Protein AF-A0A0B0HCT7-F1 (afdb_monomer)

Structure (mmCIF, N/CA/C/O backbone):
data_AF-A0A0B0HCT7-F1
#
_entry.id   AF-A0A0B0HCT7-F1
#
loop_
_atom_site.group_PDB
_atom_site.id
_atom_site.type_symbol
_atom_site.label_atom_id
_atom_site.label_alt_id
_atom_site.label_comp_id
_atom_site.label_asym_id
_atom_site.label_entity_id
_atom_site.label_seq_id
_atom_site.pdbx_PDB_ins_code
_atom_site.Cartn_x
_atom_site.Cartn_y
_atom_site.Cartn_z
_atom_site.occupancy
_atom_site.B_iso_or_equiv
_atom_site.auth_seq_id
_atom_site.auth_comp_id
_atom_site.auth_asym_id
_atom_site.auth_atom_id
_atom_site.pdbx_PDB_model_num
ATOM 1 N N . MET A 1 1 ? -8.785 14.290 -6.025 1.00 65.31 1 MET A N 1
ATOM 2 C CA . MET A 1 1 ? -10.217 14.490 -6.337 1.00 65.31 1 MET A CA 1
ATOM 3 C C . MET A 1 1 ? -11.137 14.042 -5.192 1.00 65.31 1 MET A C 1
ATOM 5 O O . MET A 1 1 ? -12.042 14.794 -4.884 1.00 65.31 1 MET A O 1
ATOM 9 N N . PHE A 1 2 ? -10.886 12.915 -4.502 1.00 86.19 2 PHE A N 1
ATOM 10 C CA . PHE A 1 2 ? -11.786 12.359 -3.462 1.00 86.19 2 PHE A CA 1
ATOM 11 C C . PHE A 1 2 ? -11.159 12.268 -2.054 1.00 86.19 2 PHE A C 1
ATOM 13 O O . PHE A 1 2 ? -11.277 11.256 -1.373 1.00 86.19 2 PHE A O 1
ATOM 20 N N . ARG A 1 3 ? -10.413 13.291 -1.611 1.00 83.94 3 ARG A N 1
ATOM 21 C CA . ARG A 1 3 ? -9.720 13.235 -0.308 1.00 83.94 3 ARG A CA 1
ATOM 22 C C . ARG A 1 3 ? -10.740 13.114 0.834 1.00 83.94 3 ARG A C 1
ATOM 24 O O . ARG A 1 3 ? -11.609 13.968 0.954 1.00 83.94 3 ARG A O 1
ATOM 31 N N . GLY A 1 4 ? -10.581 12.095 1.682 1.00 80.56 4 GLY A N 1
ATOM 32 C CA . GLY A 1 4 ? -11.446 11.852 2.843 1.00 80.56 4 GLY A CA 1
ATOM 33 C C . GLY A 1 4 ? -12.795 11.202 2.517 1.00 80.56 4 GLY A C 1
ATOM 34 O O . GLY A 1 4 ? -13.620 11.061 3.415 1.00 80.56 4 GLY A O 1
ATOM 35 N N . ASP A 1 5 ? -13.012 10.801 1.266 1.00 86.94 5 ASP A N 1
ATOM 36 C CA . ASP A 1 5 ? -14.266 10.241 0.768 1.00 86.94 5 ASP A CA 1
ATOM 37 C C . ASP A 1 5 ? -14.077 8.752 0.417 1.00 86.94 5 ASP A C 1
ATOM 39 O O . ASP A 1 5 ? -13.047 8.415 -0.171 1.00 86.94 5 ASP A O 1
ATOM 43 N N . PRO A 1 6 ? -15.031 7.851 0.734 1.00 85.38 6 PRO A N 1
ATOM 44 C CA . PRO A 1 6 ? -14.931 6.425 0.401 1.00 85.38 6 PRO A CA 1
ATOM 45 C C . PRO A 1 6 ? -14.623 6.151 -1.078 1.00 85.38 6 PRO A C 1
ATOM 47 O O . PRO A 1 6 ? -13.932 5.179 -1.391 1.00 85.38 6 PRO A O 1
ATOM 50 N N . ARG A 1 7 ? -15.053 7.047 -1.979 1.00 87.19 7 ARG A N 1
ATOM 51 C CA . ARG A 1 7 ? -14.766 6.985 -3.420 1.00 87.19 7 ARG A CA 1
ATOM 52 C C . ARG A 1 7 ? -13.275 6.971 -3.746 1.00 87.19 7 ARG A C 1
ATOM 54 O O . ARG A 1 7 ? -12.904 6.538 -4.832 1.00 87.19 7 ARG A O 1
ATOM 61 N N . SER A 1 8 ? -12.390 7.384 -2.830 1.00 85.81 8 SER A N 1
ATOM 62 C CA . SER A 1 8 ? -10.944 7.253 -3.042 1.00 85.81 8 SER A CA 1
ATOM 63 C C . SER A 1 8 ? -10.462 5.803 -3.129 1.00 85.81 8 SER A C 1
ATOM 65 O O . SER A 1 8 ? -9.360 5.581 -3.621 1.00 85.81 8 SER A O 1
ATOM 67 N N . PHE A 1 9 ? -11.260 4.834 -2.666 1.00 86.75 9 PHE A N 1
ATOM 68 C CA . PHE A 1 9 ? -10.899 3.413 -2.639 1.00 86.75 9 PHE A CA 1
ATOM 69 C C . PHE A 1 9 ? -11.683 2.556 -3.648 1.00 86.75 9 PHE A C 1
ATOM 71 O O . PHE A 1 9 ? -11.333 1.399 -3.861 1.00 86.75 9 PHE A O 1
ATOM 78 N N . GLU A 1 10 ? -12.701 3.106 -4.320 1.00 89.25 10 GLU A N 1
ATOM 79 C CA . GLU A 1 10 ? -13.589 2.351 -5.227 1.00 89.25 10 GLU A CA 1
ATOM 80 C C . GLU A 1 10 ? -12.853 1.658 -6.379 1.00 89.25 10 GLU A C 1
ATOM 82 O O . GLU A 1 10 ? -13.244 0.575 -6.812 1.00 89.25 10 GLU A O 1
ATOM 87 N N . THR A 1 11 ? -11.772 2.259 -6.877 1.00 90.69 11 THR A N 1
ATOM 88 C CA . THR A 1 11 ? -10.996 1.710 -7.997 1.00 90.69 11 THR A CA 1
ATOM 89 C C . THR A 1 11 ? -9.742 0.951 -7.566 1.00 90.69 11 THR A C 1
ATOM 91 O O . THR A 1 11 ? -8.956 0.550 -8.425 1.00 90.69 11 THR A O 1
ATOM 94 N N . GLU A 1 12 ? -9.517 0.765 -6.262 1.00 92.06 12 GLU A N 1
ATOM 95 C CA . GLU A 1 12 ? -8.274 0.186 -5.737 1.00 92.06 12 GLU A CA 1
ATOM 96 C C . GLU A 1 12 ? -8.086 -1.267 -6.190 1.00 92.06 12 GLU A C 1
ATOM 98 O O . GLU A 1 12 ? -7.017 -1.624 -6.685 1.00 92.06 12 GLU A O 1
ATOM 103 N N . SER A 1 13 ? -9.144 -2.081 -6.136 1.00 93.31 13 SER A N 1
ATOM 104 C CA . SER A 1 13 ? -9.111 -3.481 -6.584 1.00 93.31 13 SER A CA 1
ATOM 105 C C . SER A 1 13 ? -8.679 -3.612 -8.048 1.00 93.31 13 SER A C 1
ATOM 107 O O . SER A 1 13 ? -7.794 -4.404 -8.375 1.00 93.31 13 SER A O 1
ATOM 109 N N . LYS A 1 14 ? -9.238 -2.771 -8.925 1.00 96.12 14 LYS A N 1
ATOM 110 C CA . LYS A 1 14 ? -8.886 -2.732 -10.348 1.00 96.12 14 LYS A CA 1
ATOM 111 C C . LYS A 1 14 ? -7.453 -2.245 -10.567 1.00 96.12 14 LYS A C 1
ATOM 113 O O . LYS A 1 14 ? -6.750 -2.784 -11.417 1.00 96.12 14 LYS A O 1
ATOM 118 N N . ALA A 1 15 ? -6.996 -1.250 -9.806 1.00 96.88 15 ALA A N 1
ATOM 119 C CA . ALA A 1 15 ? -5.618 -0.769 -9.892 1.00 96.88 15 ALA A CA 1
ATOM 120 C C . ALA A 1 15 ? -4.607 -1.863 -9.502 1.00 96.88 15 ALA A C 1
ATOM 122 O O . ALA A 1 15 ? -3.593 -2.028 -10.180 1.00 96.88 15 ALA A O 1
ATOM 123 N N . ILE A 1 16 ? -4.908 -2.645 -8.460 1.00 97.56 16 ILE A N 1
ATOM 124 C CA . ILE A 1 16 ? -4.095 -3.791 -8.030 1.00 97.56 16 ILE A CA 1
ATOM 125 C C . ILE A 1 16 ? -4.043 -4.863 -9.124 1.00 97.56 16 ILE A C 1
ATOM 127 O O . ILE A 1 16 ? -2.962 -5.343 -9.461 1.00 97.56 16 ILE A O 1
ATOM 131 N N . GLU A 1 17 ? -5.190 -5.230 -9.700 1.00 97.44 17 GLU A N 1
ATOM 132 C CA . GLU A 1 17 ? -5.263 -6.232 -10.769 1.00 97.44 17 GLU A CA 1
ATOM 133 C C . GLU A 1 17 ? -4.423 -5.830 -11.988 1.00 97.44 17 GLU A C 1
ATOM 135 O O . GLU A 1 17 ? -3.602 -6.613 -12.472 1.00 97.44 17 GLU A O 1
ATOM 140 N N . ILE A 1 18 ? -4.576 -4.586 -12.450 1.00 97.62 18 ILE A N 1
ATOM 141 C CA . ILE A 1 18 ? -3.830 -4.065 -1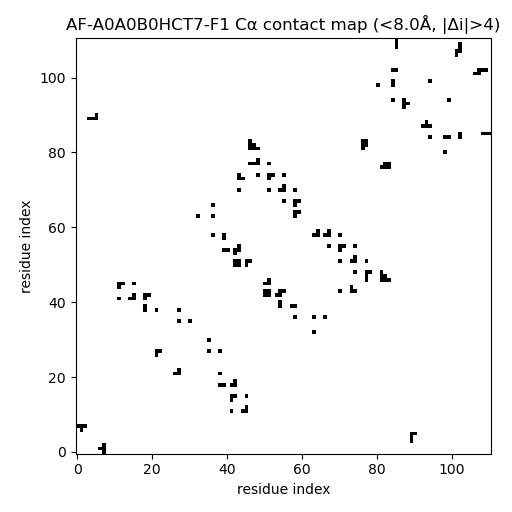3.599 1.00 97.62 18 ILE A CA 1
ATOM 142 C C . ILE A 1 18 ? -2.333 -3.983 -13.300 1.00 97.62 18 ILE A C 1
ATOM 144 O O . ILE A 1 18 ? -1.526 -4.353 -14.153 1.00 97.62 18 ILE A O 1
ATOM 148 N N . SER A 1 19 ? -1.957 -3.559 -12.091 1.00 97.69 19 SER A N 1
ATOM 149 C CA . SER A 1 19 ? -0.561 -3.528 -11.647 1.00 97.69 19 SER A CA 1
ATOM 150 C C . SER A 1 19 ? 0.071 -4.924 -11.711 1.00 97.69 19 SER A C 1
ATOM 152 O O . SER A 1 19 ? 1.087 -5.113 -12.383 1.00 97.69 19 SER A O 1
ATOM 154 N N . LYS A 1 20 ? -0.583 -5.941 -11.128 1.00 97.94 20 LYS A N 1
ATOM 155 C CA . LYS A 1 20 ? -0.124 -7.341 -11.186 1.00 97.94 20 LYS A CA 1
ATOM 156 C C . LYS A 1 20 ? -0.006 -7.853 -12.616 1.00 97.94 20 LYS A C 1
ATOM 158 O O . LYS A 1 20 ? 0.981 -8.504 -12.950 1.00 97.94 20 LYS A O 1
ATOM 163 N N . LEU A 1 21 ? -0.995 -7.566 -13.463 1.00 97.94 21 LEU A N 1
ATOM 164 C CA . LEU A 1 21 ? -0.981 -7.981 -14.864 1.00 97.94 21 LEU A CA 1
ATOM 165 C C . LEU A 1 21 ? 0.206 -7.373 -15.620 1.00 97.94 21 LEU A C 1
ATOM 167 O O . LEU A 1 21 ? 0.889 -8.083 -16.353 1.00 97.94 21 LEU A O 1
ATOM 171 N N . ALA A 1 22 ? 0.456 -6.078 -15.444 1.00 97.50 22 ALA A N 1
ATOM 172 C CA . ALA A 1 22 ? 1.565 -5.381 -16.084 1.00 97.50 22 ALA A CA 1
ATOM 173 C C . ALA A 1 22 ? 2.932 -5.902 -15.606 1.00 97.50 22 ALA A C 1
ATOM 175 O O . ALA A 1 22 ? 3.806 -6.149 -16.435 1.00 97.50 22 ALA A O 1
ATOM 176 N N . ILE A 1 23 ? 3.090 -6.167 -14.305 1.00 96.81 23 ILE A N 1
ATOM 177 C CA . ILE A 1 23 ? 4.299 -6.795 -13.747 1.00 96.81 23 ILE A CA 1
ATOM 178 C C . ILE A 1 23 ? 4.492 -8.209 -14.316 1.00 96.81 23 ILE A C 1
ATOM 180 O O . ILE A 1 23 ? 5.581 -8.554 -14.764 1.00 96.81 23 ILE A O 1
ATOM 184 N N . ASN A 1 24 ? 3.433 -9.021 -14.386 1.00 96.81 24 ASN A N 1
ATOM 185 C CA . ASN A 1 24 ? 3.504 -10.363 -14.978 1.00 96.81 24 ASN A CA 1
ATOM 186 C C . ASN A 1 24 ? 3.883 -10.339 -16.467 1.00 96.81 24 ASN A C 1
ATOM 188 O O . ASN A 1 24 ? 4.484 -11.291 -16.963 1.00 96.81 24 ASN A O 1
ATOM 192 N N . LYS A 1 25 ? 3.546 -9.259 -17.180 1.00 97.50 25 LYS A N 1
ATOM 193 C CA . LYS A 1 25 ? 3.957 -9.028 -18.572 1.00 97.50 25 LYS A CA 1
ATOM 194 C C . LYS A 1 25 ? 5.378 -8.472 -18.712 1.00 97.50 25 LYS A C 1
ATOM 196 O O . LYS A 1 25 ? 5.856 -8.368 -19.833 1.00 97.50 25 LYS A O 1
ATOM 201 N N . GLY A 1 26 ? 6.057 -8.155 -17.609 1.00 96.06 26 GLY A N 1
ATOM 202 C CA . GLY A 1 26 ? 7.425 -7.636 -17.607 1.00 96.06 26 GLY A CA 1
ATOM 203 C C . GLY A 1 26 ? 7.541 -6.132 -17.852 1.00 96.06 26 GLY A C 1
ATOM 204 O O . GLY A 1 26 ? 8.654 -5.644 -18.032 1.00 96.06 26 GLY A O 1
ATOM 205 N N . PHE A 1 27 ? 6.433 -5.382 -17.824 1.00 96.00 27 PHE A N 1
ATOM 206 C CA . PHE A 1 27 ? 6.463 -3.930 -18.046 1.00 96.00 27 PHE A CA 1
ATOM 207 C C . PHE A 1 27 ? 7.233 -3.175 -16.960 1.00 96.00 27 PHE A C 1
ATOM 209 O O . PHE A 1 27 ? 7.719 -2.076 -17.204 1.00 96.00 27 PHE A O 1
ATOM 216 N N . ASP A 1 28 ? 7.424 -3.774 -15.784 1.00 94.38 28 ASP A N 1
ATOM 217 C CA . ASP A 1 28 ? 8.290 -3.228 -14.740 1.00 94.38 28 ASP A CA 1
ATOM 218 C C . ASP A 1 28 ? 9.759 -3.087 -15.183 1.00 94.38 28 ASP A C 1
ATOM 220 O O . ASP A 1 28 ? 10.498 -2.307 -14.595 1.00 94.38 28 ASP A O 1
ATOM 224 N N . LYS A 1 29 ? 10.178 -3.806 -16.232 1.00 93.94 29 LYS A N 1
ATOM 225 C CA . LYS A 1 29 ? 11.530 -3.740 -16.814 1.00 93.94 29 LYS A CA 1
ATOM 226 C C . LYS A 1 29 ? 11.642 -2.771 -17.992 1.00 93.94 29 LYS A C 1
ATOM 228 O O . LYS A 1 29 ? 12.749 -2.497 -18.444 1.00 93.94 29 LYS A O 1
ATOM 233 N N . GLU A 1 30 ? 10.511 -2.306 -18.514 1.00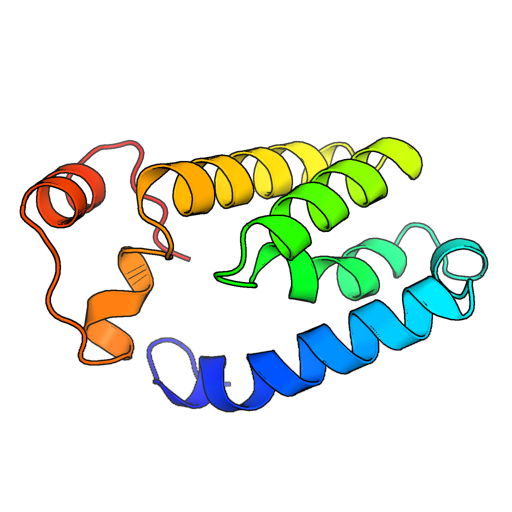 94.81 30 GLU A N 1
ATOM 234 C CA . GLU A 1 30 ? 10.438 -1.407 -19.672 1.00 94.81 30 GLU A CA 1
ATOM 235 C C . GLU A 1 30 ? 10.223 0.053 -19.254 1.00 94.81 30 GLU A C 1
ATOM 237 O O . GLU A 1 30 ? 10.588 0.974 -19.984 1.00 94.81 30 GLU A O 1
ATOM 242 N N . LEU A 1 31 ? 9.622 0.273 -18.081 1.00 94.44 31 LEU A N 1
ATOM 243 C CA . LEU A 1 31 ? 9.368 1.606 -17.546 1.00 94.44 31 LEU A CA 1
ATOM 244 C C . LEU A 1 31 ? 10.645 2.289 -17.051 1.00 94.44 31 LEU A C 1
ATOM 246 O O . LEU A 1 31 ? 11.592 1.653 -16.591 1.00 94.44 31 LEU A O 1
ATOM 250 N N . THR A 1 32 ? 10.634 3.621 -17.090 1.00 94.00 32 THR A N 1
ATOM 251 C CA . THR A 1 32 ? 11.698 4.432 -16.493 1.00 94.00 32 THR A CA 1
ATOM 252 C C . THR A 1 32 ? 11.637 4.382 -14.964 1.00 94.00 32 THR A C 1
ATOM 254 O O . THR A 1 32 ? 10.588 4.093 -14.378 1.00 94.00 32 THR A O 1
ATOM 257 N N . GLN A 1 33 ? 12.745 4.733 -14.304 1.00 90.75 33 GLN A N 1
ATOM 258 C CA . GLN A 1 33 ? 12.823 4.787 -12.839 1.00 90.75 33 GLN A CA 1
ATOM 259 C C . GLN A 1 33 ? 11.809 5.765 -12.223 1.00 90.75 33 GLN A C 1
ATOM 261 O O . GLN A 1 33 ? 11.385 5.567 -11.088 1.00 90.75 33 GLN A O 1
ATOM 266 N N . GLU A 1 34 ? 11.390 6.797 -12.958 1.00 93.00 34 GLU A N 1
ATOM 267 C CA . GLU A 1 34 ? 10.384 7.763 -12.512 1.00 93.00 34 GLU A CA 1
ATOM 268 C C . GLU A 1 34 ? 8.959 7.199 -12.593 1.00 93.00 34 GLU A C 1
ATOM 270 O O . GLU A 1 34 ? 8.132 7.488 -11.729 1.00 93.00 34 GLU A O 1
ATOM 275 N N . ALA A 1 35 ? 8.654 6.393 -13.614 1.00 95.19 35 ALA A N 1
ATOM 276 C CA . ALA A 1 35 ? 7.318 5.834 -13.830 1.00 95.19 35 ALA A CA 1
ATOM 277 C C . ALA A 1 35 ? 7.075 4.550 -13.022 1.00 95.19 35 ALA A C 1
ATOM 279 O O . ALA A 1 35 ? 5.958 4.286 -12.569 1.00 95.19 35 ALA A O 1
ATOM 280 N N . LEU A 1 36 ? 8.124 3.757 -12.818 1.00 95.75 36 LEU A N 1
ATOM 281 C CA . LEU A 1 36 ? 8.055 2.449 -12.180 1.00 95.75 36 LEU A CA 1
ATOM 282 C C . LEU A 1 36 ? 7.428 2.449 -10.768 1.00 95.75 36 LEU A C 1
ATOM 284 O O . LEU A 1 36 ? 6.607 1.568 -10.496 1.00 95.75 36 LEU A O 1
ATOM 288 N N . PRO A 1 37 ? 7.697 3.426 -9.876 1.00 96.75 37 PRO A N 1
ATOM 289 C CA . PRO A 1 37 ? 7.021 3.499 -8.585 1.00 96.75 37 PRO A CA 1
ATOM 290 C C . PRO A 1 37 ? 5.497 3.523 -8.700 1.00 96.75 37 PRO A C 1
ATOM 292 O O . PRO A 1 37 ? 4.820 2.865 -7.914 1.00 96.75 37 PRO A O 1
ATOM 295 N N . PHE A 1 38 ? 4.947 4.225 -9.695 1.00 96.44 38 PHE A N 1
ATOM 296 C CA . PHE A 1 38 ? 3.500 4.330 -9.897 1.00 96.44 38 PHE A CA 1
ATOM 297 C C . PHE A 1 38 ? 2.879 3.018 -10.371 1.00 96.44 38 PHE A C 1
ATOM 299 O O . PHE A 1 38 ? 1.725 2.744 -10.047 1.00 96.44 38 PHE A O 1
ATOM 306 N N . LEU A 1 39 ? 3.644 2.188 -11.088 1.00 97.38 39 LEU A N 1
ATOM 307 C CA . LEU A 1 39 ? 3.207 0.843 -11.440 1.00 97.38 39 LEU A CA 1
ATOM 308 C C . LEU A 1 39 ? 3.080 -0.041 -10.193 1.00 97.38 39 LEU A C 1
ATOM 310 O O . LEU A 1 39 ? 2.122 -0.799 -10.096 1.00 97.38 39 LEU A O 1
ATOM 314 N N . ILE A 1 40 ? 4.020 0.053 -9.247 1.00 97.75 40 ILE A N 1
ATOM 315 C CA . ILE A 1 40 ? 4.094 -0.819 -8.059 1.00 97.75 40 ILE A CA 1
ATOM 316 C C . ILE A 1 40 ? 3.176 -0.323 -6.926 1.00 97.75 40 ILE A C 1
ATOM 318 O O . ILE A 1 40 ? 2.624 -1.123 -6.173 1.00 97.75 40 ILE A O 1
ATOM 322 N N . MET A 1 41 ? 2.966 0.991 -6.817 1.00 96.88 41 MET A N 1
ATOM 323 C CA . MET A 1 41 ? 2.230 1.654 -5.733 1.00 96.88 41 MET A CA 1
ATOM 324 C C . MET A 1 41 ? 0.834 1.076 -5.422 1.00 96.88 41 MET A C 1
ATOM 326 O O . MET A 1 41 ? 0.514 0.970 -4.237 1.00 96.88 41 MET A O 1
ATOM 330 N N . PRO A 1 42 ? 0.015 0.622 -6.394 1.00 97.88 42 PRO A N 1
ATOM 331 C CA . PRO A 1 42 ? -1.240 -0.065 -6.086 1.00 97.88 42 PRO A CA 1
ATOM 332 C C . PRO A 1 42 ? -1.070 -1.276 -5.156 1.00 97.88 42 PRO A C 1
ATOM 334 O O . PRO A 1 42 ? -1.898 -1.482 -4.274 1.00 97.88 42 PRO A O 1
ATOM 337 N N . LEU A 1 43 ? 0.024 -2.038 -5.283 1.00 98.12 43 LEU A N 1
ATOM 338 C CA . LEU A 1 43 ? 0.322 -3.165 -4.391 1.00 98.12 43 LEU A CA 1
ATOM 339 C C . LEU A 1 43 ? 0.606 -2.699 -2.957 1.00 98.12 43 LEU A C 1
ATOM 341 O O . LEU A 1 43 ? 0.149 -3.327 -2.008 1.00 98.12 43 LEU A O 1
ATOM 345 N N . MET A 1 44 ? 1.310 -1.572 -2.795 1.00 97.31 44 MET A N 1
ATOM 346 C CA . MET A 1 44 ? 1.570 -0.951 -1.488 1.00 97.31 44 MET A CA 1
ATOM 347 C C . MET A 1 44 ? 0.283 -0.461 -0.808 1.00 97.31 44 MET A C 1
ATOM 349 O O . MET A 1 44 ? 0.228 -0.381 0.416 1.00 97.31 44 MET A O 1
ATOM 353 N N . HIS A 1 45 ? -0.758 -0.146 -1.577 1.00 96.31 45 HIS A N 1
ATOM 354 C CA . HIS A 1 45 ? -2.052 0.287 -1.045 1.00 96.31 45 HIS A CA 1
ATOM 355 C C . HIS A 1 45 ? -3.026 -0.871 -0.778 1.00 96.31 45 HIS A C 1
ATOM 357 O O . HIS A 1 45 ? -4.069 -0.654 -0.166 1.00 96.31 45 HIS A O 1
ATOM 363 N N . SER A 1 46 ? -2.684 -2.095 -1.183 1.00 97.50 46 SER A N 1
ATOM 364 C CA . SER A 1 46 ? -3.509 -3.284 -0.967 1.00 97.50 46 SER A CA 1
ATOM 365 C C . SER A 1 46 ? -3.550 -3.690 0.510 1.00 97.50 46 SER A C 1
ATOM 367 O O . SER A 1 46 ? -2.511 -3.812 1.157 1.00 97.50 46 SER A O 1
ATOM 369 N N . GLU A 1 47 ? -4.734 -3.995 1.044 1.00 97.19 47 GLU A N 1
ATOM 370 C CA . GLU A 1 47 ? -4.896 -4.620 2.371 1.00 97.19 47 GLU A CA 1
ATOM 371 C C . GLU A 1 47 ? -4.699 -6.155 2.321 1.00 97.19 47 GLU A C 1
ATOM 373 O O . GLU A 1 47 ? -5.280 -6.905 3.099 1.00 97.19 47 GLU A O 1
ATOM 378 N N . ASN A 1 48 ? -3.876 -6.647 1.389 1.00 98.06 48 ASN A N 1
ATOM 379 C CA . ASN A 1 48 ? -3.515 -8.054 1.246 1.00 98.06 48 ASN A CA 1
ATOM 380 C C . ASN A 1 48 ? -2.016 -8.261 1.519 1.00 98.06 48 ASN A C 1
ATOM 382 O O . ASN A 1 48 ? -1.163 -7.595 0.932 1.00 98.06 48 ASN A O 1
ATOM 386 N N . ILE A 1 49 ? -1.676 -9.219 2.387 1.00 98.19 49 ILE A N 1
ATOM 387 C CA . ILE A 1 49 ? -0.282 -9.435 2.793 1.00 98.19 49 ILE A CA 1
ATOM 388 C C . ILE A 1 49 ? 0.612 -9.918 1.643 1.00 98.19 49 ILE A C 1
ATOM 390 O O . ILE A 1 49 ? 1.762 -9.498 1.555 1.00 98.19 49 ILE A O 1
ATOM 394 N N . GLN A 1 50 ? 0.110 -10.754 0.731 1.00 98.25 50 GLN A N 1
ATOM 395 C CA . GLN A 1 50 ? 0.900 -11.220 -0.411 1.00 98.25 50 GLN A CA 1
ATOM 396 C C . GLN A 1 50 ? 1.257 -10.064 -1.357 1.00 98.25 50 GLN A C 1
ATOM 398 O O . GLN A 1 50 ? 2.373 -10.019 -1.878 1.00 98.25 50 GLN A O 1
ATOM 403 N N . ASP A 1 51 ? 0.348 -9.103 -1.524 1.00 98.38 51 ASP A N 1
ATOM 404 C CA . ASP A 1 51 ? 0.582 -7.892 -2.316 1.00 98.38 51 ASP A CA 1
ATOM 405 C C . ASP A 1 51 ? 1.630 -6.989 -1.669 1.00 98.38 51 ASP A C 1
ATOM 407 O O . ASP A 1 51 ? 2.512 -6.477 -2.356 1.00 98.38 51 ASP A O 1
ATOM 411 N N . GLN A 1 52 ? 1.589 -6.855 -0.343 1.00 98.56 52 GLN A N 1
ATOM 412 C CA . GLN A 1 52 ? 2.580 -6.092 0.414 1.00 98.56 52 GLN A CA 1
ATOM 413 C C . GLN A 1 52 ? 3.983 -6.704 0.317 1.00 98.56 52 GLN A C 1
ATOM 415 O O . GLN A 1 52 ? 4.961 -5.991 0.092 1.00 98.56 52 GLN A O 1
ATOM 420 N N . GLU A 1 53 ? 4.101 -8.030 0.424 1.00 98.44 53 GLU A N 1
ATOM 421 C CA . GLU A 1 53 ? 5.388 -8.714 0.249 1.00 98.44 53 GLU A CA 1
ATOM 422 C C . GLU A 1 53 ? 5.920 -8.575 -1.186 1.00 98.44 53 GLU A C 1
ATOM 424 O O . GLU A 1 53 ? 7.125 -8.403 -1.394 1.00 98.44 53 GLU A O 1
ATOM 429 N N . LEU A 1 54 ? 5.037 -8.619 -2.192 1.00 98.06 54 LEU A N 1
ATOM 430 C CA . LEU A 1 54 ? 5.413 -8.372 -3.584 1.00 98.06 54 LEU A CA 1
ATOM 431 C C . LEU A 1 54 ? 5.871 -6.921 -3.792 1.00 98.06 54 LEU A C 1
ATOM 433 O O . LEU A 1 54 ? 6.903 -6.701 -4.422 1.00 98.06 54 LEU A O 1
ATOM 437 N N . SER A 1 55 ? 5.150 -5.952 -3.224 1.00 98.19 55 SER A N 1
ATOM 438 C CA . SER A 1 55 ? 5.491 -4.527 -3.257 1.00 98.19 55 SER A CA 1
ATOM 439 C C . SER A 1 55 ? 6.908 -4.280 -2.733 1.00 98.19 55 SER A C 1
ATOM 441 O O . SER A 1 55 ? 7.757 -3.761 -3.461 1.00 98.19 55 SER A O 1
ATOM 443 N N . VAL A 1 56 ? 7.212 -4.743 -1.513 1.00 98.38 56 VAL A N 1
ATOM 444 C CA . VAL A 1 56 ? 8.546 -4.596 -0.904 1.00 98.38 56 VAL A CA 1
ATOM 445 C C . VAL A 1 56 ? 9.627 -5.243 -1.767 1.00 98.38 56 VAL A C 1
ATOM 447 O O . VAL A 1 56 ? 10.682 -4.645 -1.993 1.00 98.38 56 VAL A O 1
ATOM 450 N N . ARG A 1 57 ? 9.370 -6.447 -2.293 1.00 98.06 57 ARG A N 1
ATOM 451 C CA . ARG A 1 57 ? 10.317 -7.143 -3.171 1.00 98.06 57 ARG A CA 1
ATOM 452 C C . ARG A 1 57 ? 10.636 -6.326 -4.422 1.00 98.06 57 ARG A C 1
ATOM 454 O O . ARG A 1 57 ? 11.810 -6.196 -4.754 1.00 98.06 57 ARG A O 1
ATOM 461 N N . LEU A 1 58 ? 9.623 -5.777 -5.091 1.00 97.31 58 LEU A N 1
ATOM 462 C CA . LEU A 1 58 ? 9.794 -5.017 -6.331 1.00 97.31 58 LEU A CA 1
ATOM 463 C C . LEU A 1 58 ? 10.495 -3.678 -6.093 1.00 97.31 58 LEU A C 1
ATOM 465 O O . LEU A 1 58 ? 11.447 -3.364 -6.805 1.00 97.31 58 LEU A O 1
ATOM 469 N N . PHE A 1 59 ? 10.104 -2.927 -5.058 1.00 97.31 59 PHE A N 1
ATOM 470 C CA . PHE A 1 59 ? 10.791 -1.680 -4.705 1.00 97.31 59 PHE A CA 1
ATOM 471 C C . PHE A 1 59 ? 12.268 -1.915 -4.362 1.00 97.31 59 PHE A C 1
ATOM 473 O O . PHE A 1 59 ? 13.125 -1.123 -4.757 1.00 97.31 59 PHE A O 1
ATOM 480 N N . LYS A 1 60 ? 12.581 -3.027 -3.682 1.00 96.81 60 LYS A N 1
ATOM 481 C CA . LYS A 1 60 ? 13.963 -3.426 -3.391 1.00 96.81 60 LYS A CA 1
ATOM 482 C C . LYS A 1 60 ? 14.723 -3.846 -4.650 1.00 96.81 60 LYS A C 1
ATOM 484 O O . LYS A 1 60 ? 15.853 -3.411 -4.841 1.00 96.81 60 LYS A O 1
ATOM 489 N N . GLN A 1 61 ? 14.117 -4.673 -5.501 1.00 95.94 61 GLN A N 1
ATOM 490 C CA . GLN A 1 61 ? 14.730 -5.175 -6.736 1.00 95.94 61 GLN A CA 1
ATOM 491 C C . GLN A 1 61 ? 15.121 -4.038 -7.689 1.00 95.94 61 GLN A C 1
ATOM 493 O O . GLN A 1 61 ? 16.185 -4.093 -8.296 1.00 95.94 61 GLN A O 1
ATOM 498 N N . HIS A 1 62 ? 14.285 -3.005 -7.786 1.00 94.81 62 HIS A N 1
ATOM 499 C CA . HIS A 1 62 ? 14.478 -1.866 -8.690 1.00 94.81 62 HIS A CA 1
ATOM 500 C C . HIS A 1 62 ? 15.202 -0.669 -8.044 1.00 94.81 62 HIS A C 1
ATOM 502 O O . HIS A 1 62 ? 15.265 0.418 -8.619 1.00 94.81 62 HIS A O 1
ATOM 508 N N . ASN A 1 63 ? 15.769 -0.864 -6.846 1.00 94.44 63 ASN A N 1
ATOM 509 C CA . ASN A 1 63 ? 16.549 0.129 -6.098 1.00 94.44 63 ASN A CA 1
ATOM 510 C C . ASN A 1 63 ? 15.819 1.469 -5.859 1.00 94.44 63 ASN A C 1
ATOM 512 O O . ASN A 1 63 ? 16.406 2.549 -5.902 1.00 94.44 63 ASN A O 1
ATOM 516 N N . LEU A 1 64 ? 14.516 1.401 -5.58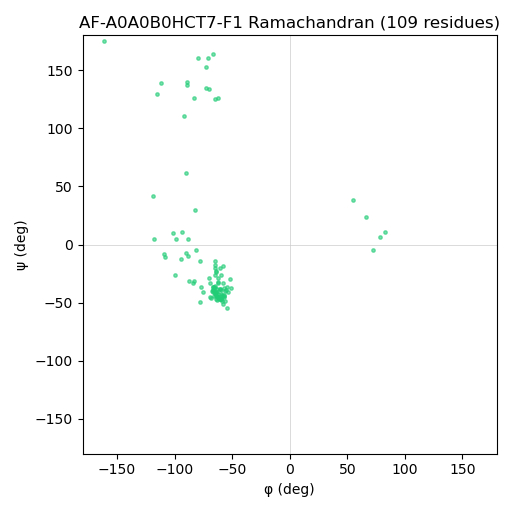8 1.00 93.19 64 LEU A N 1
ATOM 517 C CA . LEU A 1 64 ? 13.654 2.559 -5.352 1.00 93.19 64 LEU A CA 1
ATOM 518 C C . LEU A 1 64 ? 13.628 2.913 -3.854 1.00 93.19 64 LEU A C 1
ATOM 520 O O . LEU A 1 64 ? 12.584 2.837 -3.203 1.00 93.19 64 LEU A O 1
ATOM 524 N N . ALA A 1 65 ? 14.793 3.262 -3.300 1.00 89.06 65 ALA A N 1
ATOM 525 C CA . ALA A 1 65 ? 15.022 3.404 -1.856 1.00 89.06 65 ALA A CA 1
ATOM 526 C C . ALA A 1 65 ? 14.036 4.354 -1.146 1.00 89.06 65 ALA A C 1
ATOM 528 O O . ALA A 1 65 ? 13.533 4.022 -0.070 1.00 89.06 65 ALA A O 1
ATOM 529 N N . ASP A 1 66 ? 13.696 5.486 -1.770 1.00 89.50 66 ASP A N 1
ATOM 530 C CA . ASP A 1 66 ? 12.754 6.459 -1.199 1.00 89.50 66 ASP A CA 1
ATOM 531 C C . ASP A 1 66 ? 11.351 5.875 -0.996 1.00 89.50 66 ASP A C 1
ATOM 533 O O . ASP A 1 66 ? 10.667 6.222 -0.032 1.00 89.50 66 ASP A O 1
ATOM 537 N N . ASN A 1 67 ? 10.938 4.953 -1.871 1.00 94.12 67 ASN A N 1
ATOM 538 C CA . ASN A 1 67 ? 9.653 4.260 -1.788 1.00 94.12 67 ASN A CA 1
ATOM 539 C C . ASN A 1 67 ? 9.729 3.008 -0.909 1.00 94.12 67 ASN A C 1
ATOM 541 O O . ASN A 1 67 ? 8.753 2.669 -0.242 1.00 94.12 67 ASN A O 1
ATOM 545 N N . LEU A 1 68 ? 10.887 2.338 -0.868 1.00 96.00 68 LEU A N 1
ATOM 546 C CA . LEU A 1 68 ? 11.075 1.096 -0.119 1.00 96.00 68 LEU A CA 1
ATOM 547 C C . LEU A 1 68 ? 10.736 1.266 1.366 1.00 96.00 68 LEU A C 1
ATOM 549 O O . LEU A 1 68 ? 10.010 0.439 1.912 1.00 96.00 68 LEU A O 1
ATOM 553 N N . ARG A 1 69 ? 11.162 2.372 1.996 1.00 95.38 69 ARG A N 1
ATOM 554 C CA . ARG A 1 69 ? 10.824 2.648 3.406 1.00 95.38 69 ARG A CA 1
ATOM 555 C C . ARG A 1 69 ? 9.311 2.684 3.645 1.00 95.38 69 ARG A C 1
ATOM 557 O O . ARG A 1 69 ? 8.827 2.235 4.681 1.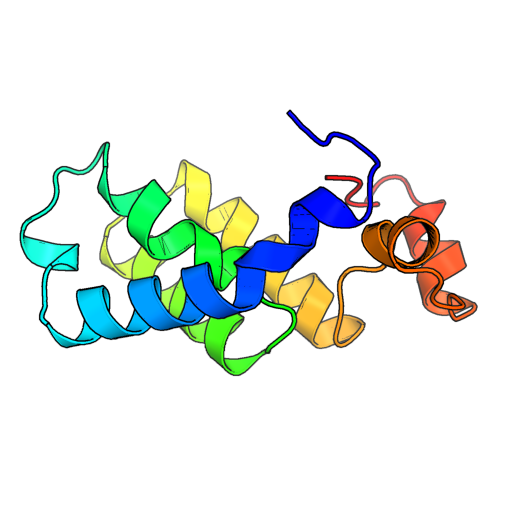00 95.38 69 ARG A O 1
ATOM 564 N N . PHE A 1 70 ? 8.556 3.226 2.687 1.00 95.31 70 PHE A N 1
ATOM 565 C CA . PHE A 1 70 ? 7.104 3.314 2.784 1.00 95.31 70 PHE A CA 1
ATOM 566 C C . PHE A 1 70 ? 6.470 1.953 2.532 1.00 95.31 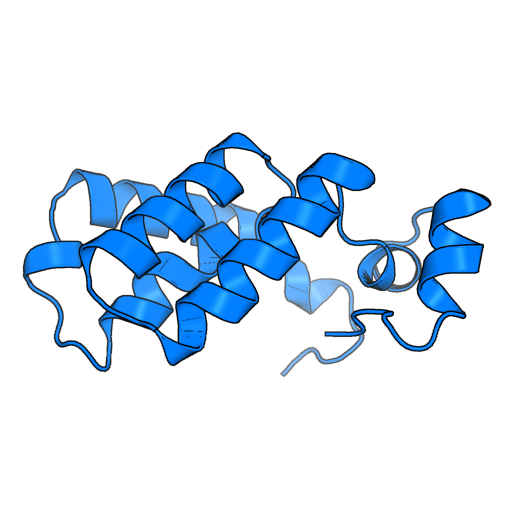70 PHE A C 1
ATO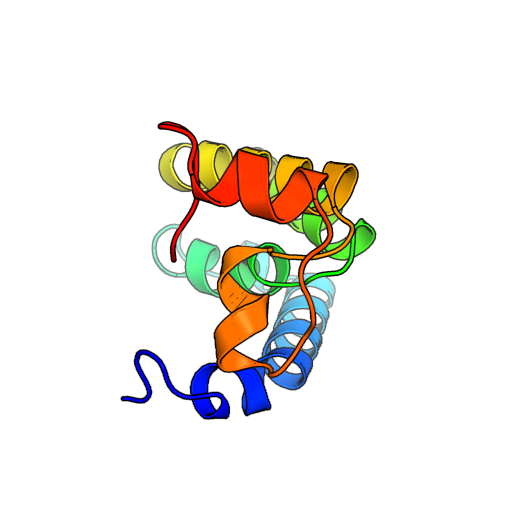M 568 O O . PHE A 1 70 ? 5.564 1.580 3.272 1.00 95.31 70 PHE A O 1
ATOM 575 N N . ALA A 1 71 ? 6.971 1.191 1.559 1.00 97.12 71 ALA A N 1
ATOM 576 C CA . ALA A 1 71 ? 6.498 -0.160 1.285 1.00 97.12 71 ALA A CA 1
ATOM 577 C C . ALA A 1 71 ? 6.684 -1.087 2.495 1.00 97.12 71 ALA A C 1
ATOM 579 O O . ALA A 1 71 ? 5.767 -1.821 2.855 1.00 97.12 71 ALA A O 1
ATOM 580 N N . GLU A 1 72 ? 7.834 -1.016 3.171 1.00 97.44 72 GLU A N 1
ATOM 581 C CA . GLU A 1 72 ? 8.091 -1.776 4.398 1.00 97.44 72 GLU A CA 1
ATOM 582 C C . GLU A 1 72 ? 7.141 -1.362 5.524 1.00 97.44 72 GLU A C 1
ATOM 584 O O . GLU A 1 72 ? 6.541 -2.224 6.165 1.00 97.44 72 GLU A O 1
ATOM 589 N N . HIS A 1 73 ? 6.930 -0.054 5.704 1.00 96.19 73 HIS A N 1
ATOM 590 C CA . HIS A 1 73 ? 5.977 0.452 6.686 1.00 96.19 73 HIS A CA 1
ATOM 591 C C . HIS A 1 73 ? 4.545 -0.036 6.414 1.00 96.19 73 HIS A C 1
ATOM 593 O O . HIS A 1 73 ? 3.883 -0.530 7.326 1.00 96.19 73 HIS A O 1
ATOM 599 N N . HIS A 1 74 ? 4.072 0.042 5.165 1.00 97.62 74 HIS A N 1
ATOM 600 C CA . HIS A 1 74 ? 2.734 -0.425 4.782 1.00 97.62 74 HIS A CA 1
ATOM 601 C C . HIS A 1 74 ? 2.584 -1.930 5.019 1.00 97.62 74 HIS A C 1
ATOM 603 O O . HIS A 1 74 ? 1.611 -2.357 5.643 1.00 97.62 74 HIS A O 1
ATOM 609 N N . ARG A 1 75 ? 3.578 -2.729 4.616 1.00 98.44 75 ARG A N 1
ATOM 610 C CA . ARG A 1 75 ? 3.600 -4.172 4.868 1.00 98.44 75 ARG A CA 1
ATOM 611 C C . ARG A 1 75 ? 3.502 -4.486 6.351 1.00 98.44 75 ARG A C 1
ATOM 613 O O . ARG A 1 75 ? 2.752 -5.381 6.727 1.00 98.44 75 ARG A O 1
ATOM 620 N N . ASP A 1 76 ? 4.239 -3.773 7.194 1.00 97.88 76 ASP A N 1
ATOM 621 C CA . ASP A 1 76 ? 4.248 -4.037 8.629 1.00 97.88 76 ASP A CA 1
ATOM 622 C C . ASP A 1 76 ? 2.903 -3.672 9.282 1.00 97.88 76 ASP A C 1
ATOM 624 O O . ASP A 1 76 ? 2.442 -4.399 10.165 1.00 97.88 76 ASP A O 1
ATOM 628 N N . LEU A 1 77 ? 2.211 -2.635 8.792 1.00 97.56 77 LEU A N 1
ATOM 629 C CA . LEU A 1 77 ? 0.833 -2.336 9.201 1.00 97.56 77 LEU A CA 1
ATOM 630 C C . LEU A 1 77 ? -0.139 -3.444 8.800 1.00 97.56 77 LEU A C 1
ATOM 632 O O . LEU A 1 77 ? -0.917 -3.893 9.638 1.00 97.56 77 LEU A O 1
ATOM 636 N N . ILE A 1 78 ? -0.074 -3.923 7.556 1.00 98.19 78 ILE A N 1
ATOM 637 C CA . ILE A 1 78 ? -0.937 -5.017 7.090 1.00 98.19 78 ILE A CA 1
ATOM 638 C C . ILE A 1 78 ? -0.609 -6.327 7.809 1.00 98.19 78 ILE A C 1
ATOM 640 O O . ILE A 1 78 ? -1.519 -7.068 8.162 1.00 98.19 78 ILE A O 1
ATOM 644 N N . ARG A 1 79 ? 0.662 -6.606 8.110 1.00 97.94 79 ARG A N 1
ATOM 645 C CA . ARG A 1 79 ? 1.048 -7.777 8.907 1.00 97.94 79 ARG A CA 1
ATOM 646 C C . ARG A 1 79 ? 0.484 -7.703 10.325 1.00 97.94 79 ARG A C 1
ATOM 648 O O . ARG A 1 79 ? 0.091 -8.730 10.869 1.00 97.94 79 ARG A O 1
ATOM 655 N N . LYS A 1 80 ? 0.458 -6.506 10.917 1.00 97.19 80 LYS A N 1
ATOM 656 C CA . LYS A 1 80 ? -0.009 -6.288 12.286 1.00 97.19 80 LYS A CA 1
ATOM 657 C C . LYS A 1 80 ? -1.535 -6.278 12.402 1.00 97.19 80 LYS A C 1
ATOM 659 O O . LYS A 1 80 ? -2.081 -6.953 13.264 1.00 97.19 80 LYS A O 1
ATOM 664 N N . PHE A 1 81 ? -2.215 -5.511 11.554 1.00 97.62 81 PHE A N 1
ATOM 665 C CA . PHE A 1 81 ? -3.651 -5.234 11.679 1.00 97.62 81 PHE A CA 1
ATOM 666 C C . PHE A 1 81 ? -4.511 -5.940 10.625 1.00 97.62 81 PHE A C 1
ATOM 668 O O . PHE A 1 81 ? -5.735 -5.905 10.711 1.00 97.62 81 PHE A O 1
ATOM 675 N N . GLY A 1 82 ? -3.903 -6.531 9.593 1.00 97.44 82 GLY A N 1
ATOM 676 C CA . GLY A 1 82 ? -4.608 -7.111 8.443 1.00 97.44 82 GLY A CA 1
ATOM 677 C C . GLY A 1 82 ? -5.218 -6.081 7.486 1.00 97.44 82 GLY A C 1
ATOM 678 O O . GLY A 1 82 ? -5.768 -6.458 6.459 1.00 97.44 82 GLY A O 1
ATOM 679 N N . ARG A 1 83 ? -5.147 -4.790 7.820 1.00 97.31 83 ARG A N 1
ATOM 680 C CA . ARG A 1 83 ? -5.757 -3.668 7.095 1.00 97.31 83 ARG A CA 1
ATOM 681 C C . ARG A 1 83 ? -5.094 -2.353 7.500 1.00 97.31 83 ARG A C 1
ATOM 683 O O . ARG A 1 83 ? -4.274 -2.336 8.413 1.00 97.31 83 ARG A O 1
ATOM 690 N N . PHE A 1 84 ? -5.467 -1.245 6.867 1.00 97.19 84 PHE A N 1
ATOM 691 C CA . PHE A 1 84 ? -5.025 0.093 7.252 1.00 97.19 84 PHE A CA 1
ATOM 692 C C . PHE A 1 84 ? -6.011 0.745 8.235 1.00 97.19 84 PHE A C 1
ATOM 694 O O . PHE A 1 84 ? -7.107 1.150 7.825 1.00 97.19 84 PHE A O 1
ATOM 701 N N . PRO A 1 85 ? -5.637 0.943 9.515 1.00 97.00 85 PRO A N 1
ATOM 702 C CA . PRO A 1 85 ? -6.573 1.450 10.518 1.00 97.00 85 PRO A CA 1
ATOM 703 C C . PRO A 1 85 ? -7.108 2.857 10.220 1.00 97.00 85 PRO A C 1
ATOM 705 O O . PRO A 1 85 ? -8.266 3.151 10.505 1.00 97.00 85 PRO A O 1
ATOM 708 N N . HIS A 1 86 ? -6.316 3.725 9.578 1.00 94.81 86 HIS A N 1
ATOM 709 C CA . HIS A 1 86 ? -6.749 5.090 9.247 1.00 94.81 86 HIS A CA 1
ATOM 710 C C . HIS A 1 86 ? -7.926 5.123 8.263 1.00 94.81 86 HIS A C 1
ATOM 712 O O . HIS A 1 86 ? -8.697 6.082 8.258 1.00 94.81 86 HIS A O 1
ATOM 718 N N . ARG A 1 87 ? -8.109 4.063 7.463 1.00 95.19 87 ARG A N 1
ATOM 719 C CA . ARG A 1 87 ? -9.228 3.944 6.522 1.00 95.19 87 ARG A CA 1
ATOM 720 C C . ARG A 1 87 ? -10.530 3.543 7.208 1.00 95.19 87 ARG A C 1
ATOM 722 O O . ARG A 1 87 ? -11.587 3.684 6.603 1.00 95.19 87 ARG A O 1
ATOM 729 N N . ASN A 1 88 ? -10.486 3.067 8.458 1.00 95.62 88 ASN A N 1
ATOM 730 C CA . ASN A 1 88 ? -11.654 2.511 9.144 1.00 95.62 88 ASN A CA 1
ATOM 731 C C . ASN A 1 88 ? -12.820 3.501 9.188 1.00 95.62 88 ASN A C 1
ATOM 733 O O . ASN A 1 88 ? -13.919 3.158 8.769 1.00 95.62 88 ASN A O 1
ATOM 737 N N . LYS A 1 89 ? -12.571 4.753 9.590 1.00 92.38 89 LYS A N 1
ATOM 738 C CA . LYS A 1 89 ? -13.613 5.788 9.640 1.00 92.38 89 LYS A CA 1
ATOM 739 C C . LYS A 1 89 ? -14.222 6.064 8.263 1.00 92.38 89 LYS A C 1
ATOM 741 O O . LYS A 1 89 ? -15.439 6.124 8.141 1.00 92.38 89 LYS A O 1
ATOM 746 N N . THR A 1 90 ? -13.385 6.229 7.240 1.00 91.62 90 THR A N 1
ATOM 747 C CA . THR A 1 90 ? -13.843 6.526 5.876 1.00 91.62 90 THR A CA 1
ATOM 748 C C . THR A 1 90 ? -14.612 5.355 5.270 1.00 91.62 90 THR A C 1
ATOM 750 O O . THR A 1 90 ? -15.600 5.575 4.589 1.00 91.62 90 THR A O 1
ATOM 753 N N . LEU A 1 91 ? -14.214 4.116 5.556 1.00 91.56 91 LEU A N 1
ATOM 754 C CA . LEU A 1 91 ? -14.871 2.905 5.057 1.00 91.56 91 LEU A CA 1
ATOM 755 C C . LEU A 1 91 ? -16.022 2.411 5.955 1.00 91.56 91 LEU A C 1
ATOM 757 O O . LEU A 1 91 ? -16.559 1.335 5.708 1.00 91.56 91 LEU A O 1
ATOM 761 N N . GLY A 1 92 ? -16.386 3.147 7.012 1.00 93.56 92 GLY A N 1
ATOM 762 C CA . GLY A 1 92 ? -17.452 2.752 7.942 1.00 93.56 92 GLY A CA 1
ATOM 763 C C . GLY A 1 92 ? -17.143 1.500 8.777 1.00 93.56 92 GLY A C 1
ATOM 764 O O . GLY A 1 92 ? -18.063 0.827 9.233 1.00 93.56 92 GLY A O 1
ATOM 765 N N . ARG A 1 93 ? -15.862 1.162 8.973 1.00 96.19 93 ARG A N 1
ATOM 766 C CA . ARG A 1 93 ? -15.409 0.010 9.768 1.00 96.19 93 ARG A CA 1
ATOM 767 C C . ARG A 1 93 ? -15.222 0.401 11.230 1.00 96.19 93 ARG A C 1
ATOM 769 O O . ARG A 1 93 ? -14.640 1.444 11.535 1.00 96.19 93 ARG A O 1
ATOM 776 N N . GLU A 1 94 ? -15.618 -0.480 12.140 1.00 96.88 94 GLU A N 1
ATOM 777 C CA . GLU A 1 94 ? -15.274 -0.336 13.552 1.00 96.88 94 GLU A CA 1
ATOM 778 C C . GLU A 1 94 ? -13.787 -0.654 13.777 1.00 96.88 94 GLU A C 1
ATOM 780 O O . GLU A 1 94 ? -13.252 -1.626 13.230 1.00 96.88 94 GLU A O 1
ATOM 785 N N . SER A 1 95 ? -13.108 0.197 14.552 1.00 97.31 95 SER A N 1
ATOM 786 C CA . SER A 1 95 ? -11.709 -0.015 14.941 1.00 97.31 95 SER A CA 1
ATOM 787 C C . SER A 1 95 ? -11.641 -0.814 16.236 1.00 97.31 95 SER A C 1
ATOM 789 O O . SER A 1 95 ? -12.363 -0.514 17.184 1.00 97.31 95 SER A O 1
ATOM 791 N N . THR A 1 96 ? -10.733 -1.780 16.292 1.00 97.62 96 THR A N 1
ATOM 792 C CA . THR A 1 96 ? -10.369 -2.485 17.526 1.00 97.62 96 THR A CA 1
ATOM 793 C C . THR A 1 96 ? -9.666 -1.540 18.506 1.00 97.62 96 THR A C 1
ATOM 795 O O . THR A 1 96 ? -9.186 -0.470 18.123 1.00 97.62 96 THR A O 1
ATOM 798 N N . GLU A 1 97 ? -9.564 -1.929 19.778 1.00 97.00 97 GLU A N 1
ATOM 799 C CA . GLU A 1 97 ? -8.837 -1.131 20.777 1.00 97.00 97 GLU A CA 1
ATOM 800 C C . GLU A 1 97 ? -7.358 -0.947 20.415 1.00 97.00 97 GLU A C 1
ATOM 802 O O . GLU A 1 97 ? -6.818 0.148 20.566 1.00 97.00 97 GLU A O 1
ATOM 807 N N . GLU A 1 98 ? -6.715 -1.975 19.856 1.00 96.50 98 GLU A N 1
ATOM 808 C CA . GLU A 1 98 ? -5.323 -1.878 19.409 1.00 96.50 98 GLU A CA 1
ATOM 809 C C . GLU A 1 98 ? -5.166 -0.880 18.250 1.00 96.50 98 GLU A C 1
ATOM 811 O O . GLU A 1 98 ? -4.248 -0.057 18.242 1.00 96.50 98 GLU A O 1
ATOM 816 N N . GLU A 1 99 ? -6.094 -0.899 17.291 1.00 97.38 99 GLU A N 1
ATOM 817 C CA . GLU A 1 99 ? -6.125 0.067 16.191 1.00 97.38 99 GLU A CA 1
ATOM 818 C C . GLU A 1 99 ? -6.364 1.496 16.697 1.00 97.38 99 GLU A C 1
ATOM 820 O O . GLU A 1 99 ? -5.698 2.423 16.237 1.00 97.38 99 GLU A O 1
ATOM 825 N N . LYS A 1 100 ? -7.265 1.692 17.671 1.00 96.50 100 LYS A N 1
ATOM 826 C CA . LYS A 1 100 ? -7.516 3.007 18.289 1.00 96.50 100 LYS A CA 1
ATOM 827 C C . LYS A 1 100 ? -6.265 3.544 18.985 1.00 96.50 100 LYS A C 1
ATOM 829 O O . LYS A 1 100 ? -5.905 4.700 18.770 1.00 96.50 100 LYS A O 1
ATOM 834 N N . GLN A 1 101 ? -5.585 2.712 19.775 1.00 96.06 101 GLN A N 1
ATOM 835 C CA . GLN A 1 101 ? -4.336 3.088 20.446 1.00 96.06 101 GLN A CA 1
ATOM 836 C C . GLN A 1 101 ? -3.237 3.433 19.437 1.00 96.06 101 GLN A C 1
ATOM 838 O O . GLN A 1 101 ? -2.545 4.440 19.591 1.00 96.06 101 GLN A O 1
ATOM 843 N N . TYR A 1 102 ? -3.103 2.640 18.370 1.00 96.06 102 TYR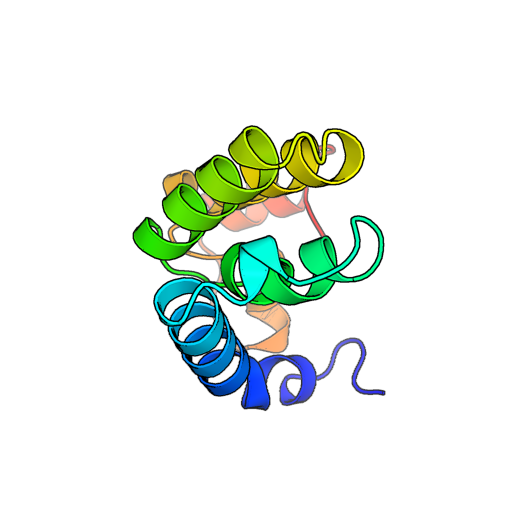 A N 1
ATOM 844 C CA . TYR A 1 102 ? -2.160 2.924 17.293 1.00 96.06 102 TYR A CA 1
ATOM 845 C C . TYR A 1 102 ? -2.443 4.273 16.625 1.00 96.06 102 TYR A C 1
ATOM 847 O O . TYR A 1 102 ? -1.519 5.074 16.481 1.00 96.06 102 TYR A O 1
ATOM 855 N N . LEU A 1 103 ? -3.705 4.555 16.290 1.00 95.12 103 LEU A N 1
ATOM 856 C CA . LEU A 1 103 ? -4.130 5.810 15.662 1.00 95.12 103 LEU A CA 1
ATOM 857 C C . LEU A 1 103 ? -3.917 7.047 16.551 1.00 95.12 103 LEU A C 1
ATOM 859 O O . LEU A 1 103 ? -3.805 8.152 16.030 1.00 95.12 103 LEU A O 1
ATOM 863 N N . GLN A 1 104 ? -3.843 6.875 17.872 1.00 94.44 104 GLN A N 1
ATOM 864 C CA . GLN A 1 104 ? -3.528 7.943 18.831 1.00 94.44 104 GLN A CA 1
ATOM 865 C C . GLN A 1 104 ? -2.019 8.106 19.083 1.00 94.44 104 GLN A C 1
ATOM 867 O O . GLN A 1 104 ? -1.594 9.061 19.735 1.00 94.44 104 GLN A O 1
ATOM 872 N N . SER A 1 105 ? -1.195 7.178 18.595 1.00 93.19 105 SER A N 1
ATOM 873 C CA . SER A 1 105 ? 0.251 7.205 18.800 1.00 93.19 105 SER A CA 1
ATOM 874 C C . SER A 1 105 ? 0.955 8.176 17.845 1.00 93.19 105 SER A C 1
ATOM 876 O O . SER A 1 105 ? 0.466 8.492 16.763 1.00 93.19 105 SER A O 1
ATOM 878 N N . LYS A 1 106 ? 2.180 8.589 18.195 1.00 92.00 106 LYS A N 1
ATOM 879 C CA . LYS A 1 106 ? 3.034 9.421 17.323 1.00 92.00 106 LYS A CA 1
ATOM 880 C C . LYS A 1 106 ? 3.467 8.723 16.026 1.00 92.00 106 LYS A C 1
ATOM 882 O O . LYS A 1 106 ? 3.955 9.387 15.122 1.00 92.00 106 LYS A O 1
ATOM 887 N N . ASN A 1 107 ? 3.293 7.403 15.950 1.00 87.88 107 ASN A N 1
ATOM 888 C CA . ASN A 1 107 ? 3.687 6.574 14.811 1.00 87.88 107 ASN A CA 1
ATOM 889 C C . ASN A 1 107 ? 2.489 6.221 13.910 1.00 87.88 107 ASN A C 1
ATOM 891 O O . ASN A 1 107 ? 2.601 5.339 13.054 1.00 87.88 107 ASN A O 1
ATOM 895 N N . ALA A 1 108 ? 1.331 6.849 14.138 1.00 91.50 108 ALA A N 1
ATOM 896 C CA . ALA A 1 108 ? 0.133 6.621 13.349 1.00 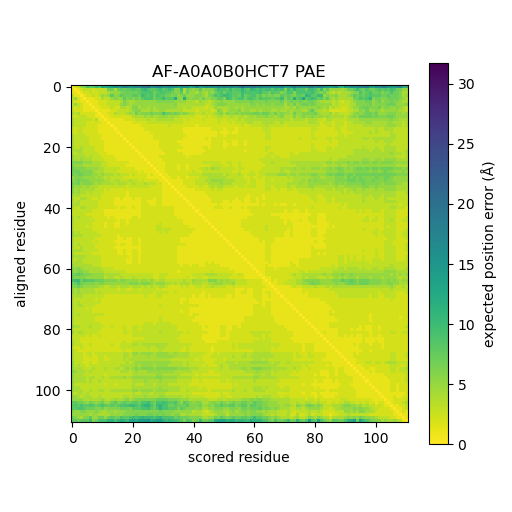91.50 108 ALA A CA 1
ATOM 897 C C . ALA A 1 108 ? 0.340 7.073 11.898 1.00 91.50 108 ALA A C 1
ATOM 899 O O . ALA A 1 108 ? 0.659 8.231 11.631 1.00 91.50 108 ALA A O 1
ATOM 900 N N . PHE A 1 109 ? 0.102 6.164 10.959 1.00 91.62 109 PHE A N 1
ATOM 901 C CA . PHE A 1 109 ? -0.006 6.477 9.545 1.00 91.62 109 PHE A CA 1
ATOM 902 C C . PHE A 1 109 ? -1.423 6.955 9.246 1.00 91.62 109 PHE A C 1
ATOM 904 O O . PHE A 1 109 ? -2.387 6.259 9.570 1.00 91.62 109 PHE A O 1
ATOM 911 N N . THR A 1 110 ? -1.549 8.129 8.632 1.00 86.44 110 THR A N 1
ATOM 912 C CA . THR A 1 110 ? -2.832 8.817 8.421 1.00 86.44 110 THR A CA 1
ATOM 913 C C . THR A 1 110 ? -3.198 9.024 6.949 1.00 86.44 110 THR A C 1
ATOM 915 O O . THR A 1 110 ? -4.240 9.624 6.675 1.00 86.44 110 THR A O 1
ATOM 918 N N . GLY A 1 111 ? -2.403 8.485 6.017 1.00 77.88 111 GLY A N 1
ATOM 919 C CA . GLY A 1 111 ? -2.532 8.708 4.570 1.00 77.88 111 GLY A CA 1
ATOM 920 C C . GLY A 1 111 ? -1.712 9.903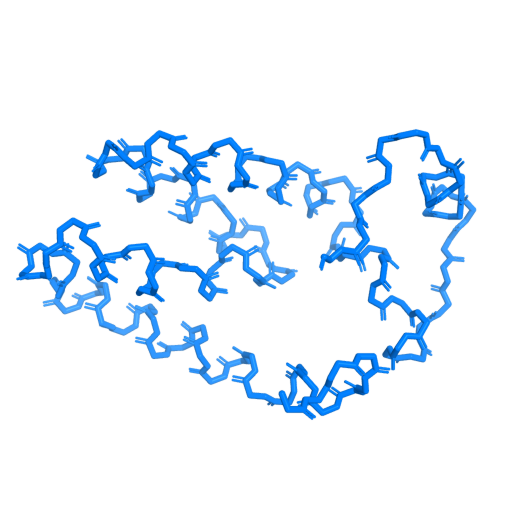 4.104 1.00 77.88 111 GLY A C 1
ATOM 921 O O . GLY A 1 111 ? -2.229 10.663 3.249 1.00 77.88 111 GLY A O 1
#

Foldseek 3Di:
DQPLALVVCPCLVVLLVVLVVCVVVVVLVVDDPVCNCVSLVSLLQDLALVSLVVSLVSCVVSVVVVCNVSSVVSNVCSVVPSHQLLCCVNVVHDDDPVSVVLCVDPNRDND

Nearest PDB structures (foldseek):
  2i6h-assembly1_B  TM=9.093E-01  e=2.345E-05  Agrobacterium fabrum str. C58

Secondary structure (DSSP, 8-state):
--TTSGGGSTTHHHHHHHHHHHHHTTGGGTS-TTTHHHHHHHHHH-S-HHHHHHHHHHHHHTT-HHHHHHHHHHHHHHHHHSS-GGGTTTTTPPPPHHHHHHHHSTT----

Mean predicted aligned error: 3.05 Å

Solvent-accessible surface area (backbone atoms only — not comparable to full-atom values): 6319 Å² total; per-residue (Å²): 141,45,85,88,40,55,73,63,53,72,57,47,68,59,45,31,52,51,32,52,52,40,50,75,71,49,47,69,76,72,47,52,86,83,53,37,56,70,51,44,44,40,25,46,72,43,62,41,64,71,39,15,54,49,26,33,51,50,31,56,75,70,67,38,62,87,54,28,62,53,27,48,51,43,32,52,41,25,71,72,67,54,34,63,66,63,49,22,72,53,68,73,44,88,72,53,71,69,46,51,54,44,64,73,40,98,82,41,71,82,129

Organism: Solemya velum gill symbiont (NCBI:txid2340)

Radius of gyration: 14.58 Å; Cα contacts (8 Å, |Δi|>4): 103; chains: 1; bounding box: 34×26×40 Å

Sequence (111 aa):
MFRGDPRSFETESKAIEISKLAINKGFDKELTQEALPFLIMPLMHSENIQDQELSVRLFKQHNLADNLRFAEHHRDLIRKFGRFPHRNKTLGRESTEEEKQYLQSKNAFTG

pLDDT: mean 94.55, std 4.9, range [65.31, 98.56]

InterPro domains:
  IPR010323 Protein of unknown function DUF924 [PF06041] (1-105)
  IPR011990 Tetratricopeptide-like helical domain superfamily [G3DSA:1.25.40.10] (11-110)
  IPR011990 Tetratricopeptide-like helical domain superfamily [SSF48452] (1-105)